Protein AF-A0A7M1B4J2-F1 (afdb_monomer)

Secondary structure (DSSP, 8-state):
--TTTHHHHTS-S-SEE-HHHHHHTTS--HHHHHHHHHTTSS--EEETTEEEEEHHHHHHHHHHHH-

Structure (mmCIF, N/CA/C/O backbone):
data_AF-A0A7M1B4J2-F1
#
_entry.id   AF-A0A7M1B4J2-F1
#
loop_
_atom_site.group_PDB
_atom_site.id
_atom_site.type_symbol
_atom_site.label_atom_id
_atom_site.label_alt_id
_atom_site.label_comp_id
_atom_site.label_asym_id
_atom_site.label_entity_id
_atom_site.label_seq_id
_atom_site.pdbx_PDB_ins_code
_atom_site.Cartn_x
_atom_site.Cartn_y
_atom_site.Cartn_z
_atom_site.occupancy
_atom_site.B_iso_or_equiv
_atom_site.auth_seq_id
_atom_site.auth_comp_id
_atom_site.auth_asym_id
_atom_site.auth_atom_id
_atom_site.pdbx_PDB_model_num
ATOM 1 N N . MET A 1 1 ? -17.725 -16.813 -11.771 1.00 50.19 1 MET A N 1
ATOM 2 C CA . MET A 1 1 ? -17.193 -15.993 -10.658 1.00 50.19 1 MET A CA 1
ATOM 3 C C . MET A 1 1 ? -15.783 -16.443 -10.243 1.00 50.19 1 MET A C 1
ATOM 5 O O . MET A 1 1 ? -15.334 -16.084 -9.169 1.00 50.19 1 MET A O 1
ATOM 9 N N . GLU A 1 2 ? -15.072 -17.203 -11.090 1.00 44.28 2 GLU A N 1
ATOM 10 C CA . GLU A 1 2 ? -13.745 -17.773 -10.779 1.00 44.28 2 GLU A CA 1
ATOM 11 C C . GLU A 1 2 ? -12.568 -16.892 -11.241 1.00 44.28 2 GLU A C 1
ATOM 13 O O . GLU A 1 2 ? -11.454 -17.052 -10.763 1.00 44.28 2 GLU A O 1
ATOM 18 N N . LEU A 1 3 ? -12.819 -15.901 -12.105 1.00 48.22 3 LEU A N 1
ATOM 19 C CA . LEU A 1 3 ? -11.785 -15.068 -12.740 1.00 48.22 3 LEU A CA 1
ATOM 20 C C . LEU A 1 3 ? -11.093 -14.045 -11.816 1.00 48.22 3 LEU A C 1
ATOM 22 O O . LEU A 1 3 ? -10.107 -13.436 -12.221 1.00 48.22 3 LEU A O 1
ATOM 26 N N . GLU A 1 4 ? -11.587 -13.823 -10.594 1.00 48.19 4 GLU A N 1
ATOM 27 C CA . GLU A 1 4 ? -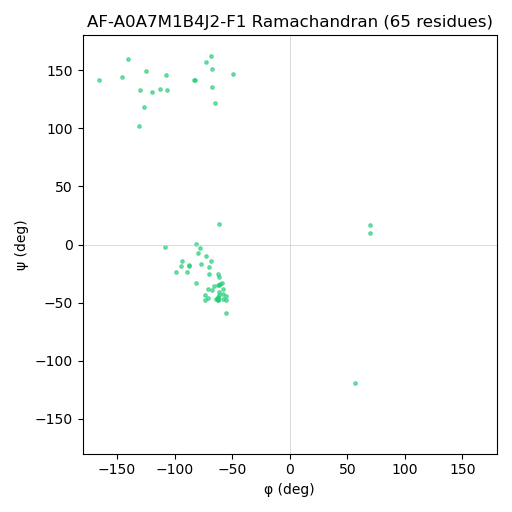10.979 -12.852 -9.665 1.00 48.19 4 GLU A CA 1
ATOM 28 C C . GLU A 1 4 ? -9.985 -13.477 -8.679 1.00 48.19 4 GLU A C 1
ATOM 30 O O . GLU A 1 4 ? -9.147 -12.765 -8.126 1.00 48.19 4 GLU A O 1
ATOM 35 N N . ILE A 1 5 ? -10.034 -14.797 -8.479 1.00 49.19 5 ILE A N 1
ATOM 36 C CA . ILE A 1 5 ? -9.203 -15.485 -7.480 1.00 49.19 5 ILE A CA 1
ATOM 37 C C . ILE A 1 5 ? -7.784 -15.738 -8.020 1.00 49.19 5 ILE A C 1
ATOM 39 O O . ILE A 1 5 ? -6.819 -15.610 -7.266 1.00 49.19 5 ILE A O 1
ATOM 43 N N . GLU A 1 6 ? -7.630 -15.973 -9.328 1.00 4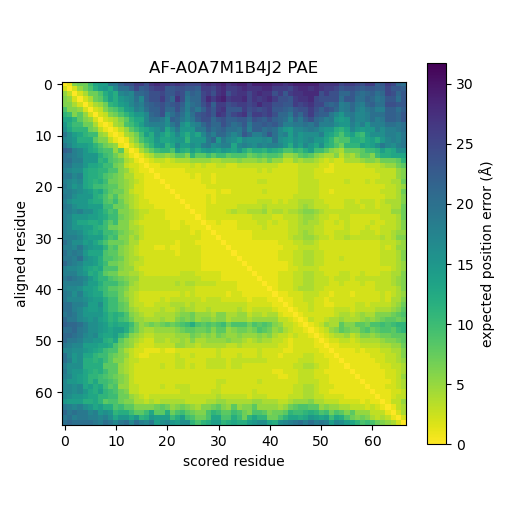5.31 6 GLU A N 1
ATOM 44 C CA . GLU A 1 6 ? -6.324 -16.256 -9.950 1.00 45.31 6 GLU A CA 1
ATOM 45 C C . GLU A 1 6 ? -5.310 -15.103 -9.808 1.00 45.31 6 GLU A C 1
ATOM 47 O O . GLU A 1 6 ? -4.110 -15.339 -9.701 1.00 45.31 6 GLU A O 1
ATOM 52 N N . LYS A 1 7 ? -5.756 -13.843 -9.702 1.00 52.62 7 LYS A N 1
ATOM 53 C CA . LYS A 1 7 ? -4.838 -12.688 -9.598 1.00 52.62 7 LYS A CA 1
ATOM 54 C C . LYS A 1 7 ? -4.069 -12.593 -8.276 1.00 52.62 7 LYS A C 1
ATOM 56 O O . LYS A 1 7 ? -3.068 -11.882 -8.212 1.00 52.62 7 LYS A O 1
ATOM 61 N N . ILE A 1 8 ? -4.521 -13.260 -7.213 1.00 53.66 8 ILE A N 1
ATOM 62 C CA . ILE A 1 8 ? -3.879 -13.191 -5.887 1.00 53.66 8 ILE A CA 1
ATOM 63 C C . ILE A 1 8 ? -2.794 -14.259 -5.712 1.00 53.66 8 ILE A C 1
ATOM 65 O O . ILE A 1 8 ? -1.867 -14.052 -4.921 1.00 53.66 8 ILE A O 1
ATOM 69 N N . GLU A 1 9 ? -2.861 -15.365 -6.457 1.00 52.81 9 GLU A N 1
ATOM 70 C CA . GLU A 1 9 ? -1.818 -16.399 -6.439 1.00 52.81 9 GLU A CA 1
ATOM 71 C C . GLU A 1 9 ? -0.509 -15.928 -7.092 1.00 52.81 9 GLU A C 1
ATOM 73 O O . GLU A 1 9 ? 0.564 -16.364 -6.673 1.00 52.81 9 GLU A O 1
ATOM 78 N N . ASP A 1 10 ? -0.584 -14.960 -8.010 1.00 55.19 10 ASP A N 1
ATOM 79 C CA .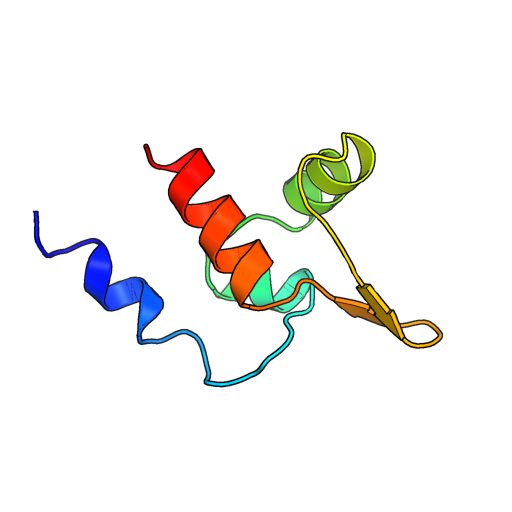 ASP A 1 10 ? 0.581 -14.332 -8.650 1.00 55.19 10 ASP A CA 1
ATOM 80 C C . ASP A 1 10 ? 1.270 -13.261 -7.793 1.00 55.19 10 ASP A C 1
ATOM 82 O O . ASP A 1 10 ? 2.354 -12.779 -8.145 1.00 55.19 10 ASP A O 1
ATOM 86 N N . LEU A 1 11 ? 0.698 -12.880 -6.640 1.00 56.88 11 LEU A N 1
ATOM 87 C CA . LEU A 1 11 ? 1.446 -12.059 -5.695 1.00 56.88 11 LEU A CA 1
ATOM 88 C C . LEU A 1 11 ? 2.632 -12.892 -5.196 1.00 56.88 11 LEU A C 1
ATOM 90 O O . LEU A 1 11 ? 2.418 -13.951 -4.594 1.00 56.88 11 LEU A O 1
ATOM 94 N N . PRO A 1 12 ? 3.881 -12.418 -5.374 1.00 60.88 12 PRO A N 1
ATOM 95 C CA . PRO A 1 12 ? 5.045 -13.124 -4.870 1.00 60.88 12 PRO A CA 1
ATOM 96 C C . PRO A 1 12 ? 4.826 -13.502 -3.406 1.00 60.88 12 PRO A C 1
ATOM 98 O O . PRO A 1 12 ? 4.266 -12.711 -2.643 1.00 60.88 12 PRO A O 1
ATOM 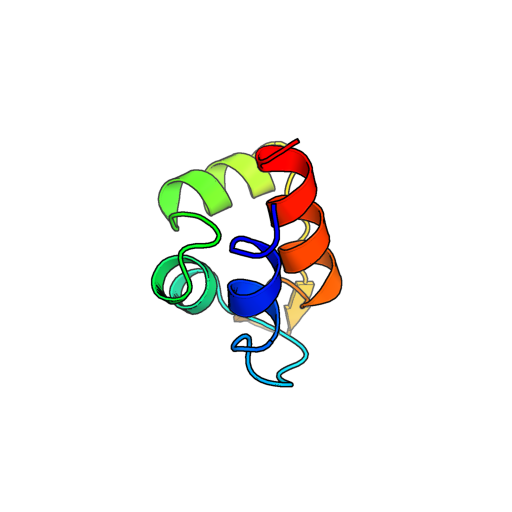101 N N . LYS A 1 13 ? 5.371 -14.640 -2.956 1.00 64.25 13 LYS A N 1
ATOM 102 C CA . LYS A 1 13 ? 5.427 -15.018 -1.523 1.00 64.25 13 LYS A CA 1
ATOM 103 C C . LYS A 1 13 ? 6.244 -14.032 -0.655 1.00 64.25 13 LYS A C 1
ATOM 105 O O . LYS A 1 13 ? 6.686 -14.374 0.439 1.00 64.25 13 LYS A O 1
ATOM 110 N N . ARG A 1 14 ? 6.490 -12.812 -1.140 1.00 68.25 14 ARG A N 1
ATOM 111 C CA . ARG A 1 14 ? 7.074 -11.701 -0.400 1.00 68.25 14 ARG A CA 1
ATOM 112 C C . ARG A 1 14 ? 6.091 -11.248 0.673 1.00 68.25 14 ARG A C 1
ATOM 114 O O . ARG A 1 14 ? 4.897 -11.090 0.441 1.00 68.25 14 ARG A O 1
ATOM 121 N N . LEU A 1 15 ? 6.632 -11.018 1.861 1.00 79.06 15 LEU A N 1
ATOM 122 C CA . LEU A 1 15 ? 5.868 -10.593 3.034 1.00 79.06 15 LEU A CA 1
ATOM 123 C C . LEU A 1 15 ? 5.488 -9.102 2.983 1.00 79.06 15 LEU A C 1
ATOM 125 O O . LEU A 1 15 ? 4.628 -8.653 3.741 1.00 79.06 15 LEU A O 1
ATOM 129 N N . GLN A 1 16 ? 6.144 -8.321 2.122 1.00 87.75 16 GLN A N 1
ATOM 130 C CA . GLN A 1 16 ? 6.078 -6.864 2.118 1.00 87.75 16 GLN A CA 1
ATOM 131 C C . GLN A 1 16 ? 6.175 -6.326 0.691 1.00 87.75 16 GLN A C 1
ATOM 133 O O . GLN A 1 16 ? 6.946 -6.849 -0.113 1.00 87.75 16 GLN A O 1
ATOM 138 N N . PHE A 1 17 ? 5.447 -5.247 0.420 1.00 89.88 17 PHE A N 1
ATOM 139 C CA . PHE A 1 17 ? 5.410 -4.575 -0.873 1.00 89.88 17 PHE A CA 1
ATOM 140 C C . PHE A 1 17 ? 5.641 -3.079 -0.697 1.00 89.88 17 PHE A C 1
ATOM 142 O O . PHE A 1 17 ? 5.026 -2.421 0.147 1.00 89.88 17 PHE A O 1
ATOM 149 N N . SER A 1 18 ? 6.516 -2.510 -1.514 1.00 92.38 18 SER A N 1
ATOM 150 C CA . SER A 1 18 ? 6.608 -1.063 -1.678 1.00 92.38 18 SER A CA 1
ATOM 151 C C . SER A 1 18 ? 5.360 -0.517 -2.380 1.00 92.38 18 SER A C 1
ATOM 153 O O . SER A 1 18 ? 4.636 -1.233 -3.069 1.00 92.38 18 SER A O 1
ATOM 155 N N . LEU A 1 19 ? 5.128 0.795 -2.278 1.00 91.75 19 LEU A N 1
ATOM 156 C CA . LEU A 1 19 ? 4.017 1.429 -3.001 1.00 91.75 19 LEU A CA 1
ATOM 157 C C . LEU A 1 19 ? 4.158 1.313 -4.527 1.00 91.75 19 LEU A C 1
ATOM 159 O O . LEU A 1 19 ? 3.159 1.383 -5.230 1.00 91.75 19 LEU A O 1
ATOM 163 N N . LYS A 1 20 ? 5.392 1.177 -5.035 1.00 91.88 20 LYS A N 1
ATOM 164 C CA . LYS A 1 20 ? 5.658 0.971 -6.463 1.00 91.88 20 LYS A CA 1
ATOM 165 C C . LYS A 1 20 ? 5.223 -0.428 -6.893 1.00 91.88 20 LYS A C 1
ATOM 167 O O . LYS A 1 20 ? 4.508 -0.548 -7.874 1.00 91.88 20 LYS A O 1
ATOM 172 N N . GLU A 1 21 ? 5.582 -1.444 -6.113 1.00 91.31 21 GLU A N 1
ATOM 173 C CA . GLU A 1 21 ? 5.169 -2.827 -6.373 1.00 91.31 21 GLU A CA 1
ATOM 174 C C . GLU A 1 21 ? 3.642 -2.971 -6.333 1.00 91.31 21 GLU A C 1
ATOM 176 O O . GLU A 1 21 ? 3.067 -3.575 -7.226 1.00 91.31 21 GLU A O 1
ATOM 181 N N . LEU A 1 22 ? 2.954 -2.356 -5.364 1.00 90.25 22 LEU A N 1
ATOM 182 C CA . LEU A 1 22 ? 1.483 -2.388 -5.321 1.00 90.25 22 LEU A CA 1
ATOM 183 C C . LEU A 1 22 ? 0.813 -1.794 -6.571 1.00 90.25 22 LEU A C 1
ATOM 185 O O . LEU A 1 22 ? -0.263 -2.245 -6.963 1.00 90.25 22 LEU A O 1
ATOM 189 N N . GLU A 1 23 ? 1.433 -0.783 -7.178 1.00 91.88 23 GLU A N 1
ATOM 190 C CA . GLU A 1 23 ? 0.966 -0.186 -8.431 1.00 91.88 23 GLU A CA 1
ATOM 191 C C . GLU A 1 23 ? 1.243 -1.111 -9.621 1.00 91.88 23 GLU A C 1
ATOM 193 O O . GLU A 1 23 ? 0.355 -1.324 -10.441 1.00 91.88 23 GLU A O 1
ATOM 198 N N . GLU A 1 24 ? 2.433 -1.711 -9.679 1.00 90.75 24 GLU A N 1
ATOM 199 C CA . GLU A 1 24 ? 2.816 -2.684 -10.712 1.00 90.75 24 GLU A CA 1
ATOM 200 C C . GLU A 1 24 ? 1.928 -3.940 -10.689 1.00 90.75 24 GLU A C 1
ATOM 202 O O . GLU A 1 24 ? 1.578 -4.456 -11.747 1.00 90.75 24 GLU A O 1
ATOM 207 N N . TYR A 1 25 ? 1.490 -4.382 -9.505 1.00 86.56 25 TYR A N 1
ATOM 208 C CA . TYR A 1 25 ? 0.547 -5.497 -9.339 1.00 86.56 25 TYR A CA 1
ATOM 209 C C . TYR A 1 25 ? -0.926 -5.104 -9.534 1.00 86.56 25 TYR A C 1
ATOM 211 O O . TYR A 1 25 ? -1.812 -5.942 -9.381 1.00 86.56 25 TYR A O 1
ATOM 219 N N . GLY A 1 26 ? -1.224 -3.838 -9.841 1.00 86.19 26 GLY A N 1
ATOM 220 C CA . GLY A 1 26 ? -2.597 -3.382 -10.069 1.00 86.19 26 GLY A CA 1
ATOM 221 C C . GLY A 1 26 ? -3.476 -3.349 -8.814 1.00 86.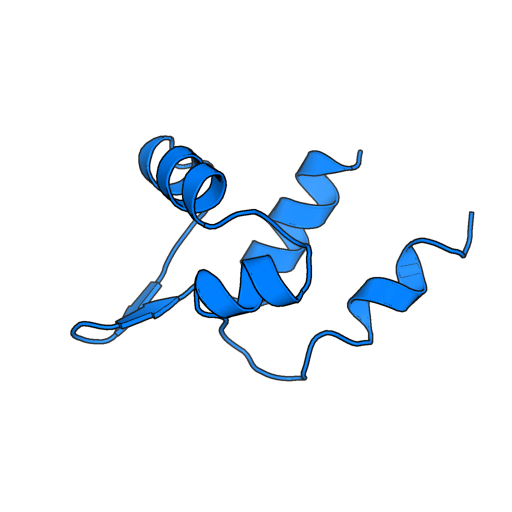19 26 GLY A C 1
ATOM 222 O O . GLY A 1 26 ? -4.696 -3.269 -8.932 1.00 86.19 26 GLY A O 1
ATOM 223 N N . VAL A 1 27 ? -2.886 -3.383 -7.614 1.00 87.19 27 VAL A N 1
ATOM 224 C CA . VAL A 1 27 ? -3.630 -3.311 -6.345 1.00 87.19 27 VAL A CA 1
ATOM 225 C C . VAL A 1 27 ? -4.143 -1.891 -6.110 1.00 87.19 27 VAL A C 1
ATOM 227 O O . VAL A 1 27 ? -5.301 -1.687 -5.747 1.00 87.19 27 VAL A O 1
ATOM 230 N N . ILE A 1 28 ? -3.270 -0.892 -6.276 1.00 91.44 28 ILE A N 1
ATOM 231 C CA . ILE A 1 28 ? -3.582 0.522 -6.031 1.00 91.44 28 ILE A CA 1
ATOM 232 C C . ILE A 1 28 ? -2.508 1.427 -6.650 1.00 91.44 28 ILE A C 1
ATOM 234 O O . ILE A 1 28 ? -1.319 1.133 -6.559 1.00 91.44 28 ILE A O 1
ATOM 238 N N . SER A 1 29 ? -2.894 2.572 -7.224 1.00 93.88 29 SER A N 1
ATOM 239 C CA . SER A 1 29 ? -1.909 3.563 -7.688 1.00 93.88 29 SER A CA 1
ATOM 240 C C . SER A 1 29 ? -1.149 4.201 -6.520 1.00 93.88 29 SER A C 1
ATOM 242 O O . SER A 1 29 ? -1.692 4.388 -5.425 1.00 93.88 29 SER A O 1
ATOM 244 N N . ARG A 1 30 ? 0.098 4.629 -6.744 1.00 93.75 30 ARG A N 1
ATOM 245 C CA . ARG A 1 30 ? 0.931 5.272 -5.709 1.00 93.75 30 ARG A CA 1
ATOM 246 C C . ARG A 1 30 ? 0.281 6.528 -5.132 1.00 93.75 30 ARG A C 1
ATOM 248 O O . ARG A 1 30 ? 0.384 6.777 -3.928 1.00 93.75 30 ARG A O 1
ATOM 255 N N . SER A 1 31 ? -0.380 7.321 -5.973 1.00 93.75 31 SER A N 1
ATOM 256 C CA . SER A 1 31 ? -1.083 8.542 -5.559 1.00 93.75 31 SER A CA 1
ATOM 257 C C . SER A 1 31 ? -2.246 8.220 -4.621 1.00 93.75 31 SER A C 1
ATOM 259 O O . SER A 1 31 ? -2.350 8.806 -3.539 1.00 93.75 31 SER A O 1
ATOM 261 N N . THR A 1 32 ? -3.068 7.233 -4.983 1.00 93.31 32 THR A N 1
ATOM 262 C CA . THR A 1 32 ? -4.192 6.787 -4.153 1.00 93.31 32 THR A 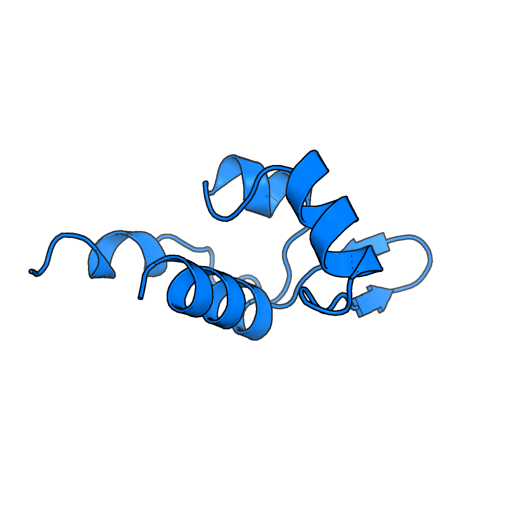CA 1
ATOM 263 C C . THR A 1 32 ? -3.695 6.122 -2.875 1.00 93.31 32 THR A C 1
ATOM 265 O O . THR A 1 32 ? -4.225 6.406 -1.805 1.00 93.31 32 THR A O 1
ATOM 268 N N . ALA A 1 33 ? -2.624 5.329 -2.929 1.00 93.19 33 ALA A N 1
ATOM 269 C CA . ALA A 1 33 ? -2.022 4.723 -1.744 1.00 93.19 33 ALA A CA 1
ATOM 270 C C . ALA A 1 33 ? -1.582 5.774 -0.724 1.00 93.19 33 ALA A C 1
ATOM 272 O O . ALA A 1 33 ? -1.955 5.689 0.444 1.00 93.19 33 ALA A O 1
ATOM 273 N N . LYS A 1 34 ? -0.882 6.829 -1.162 1.00 93.94 34 LYS A N 1
ATOM 274 C CA . LYS A 1 34 ? -0.509 7.955 -0.287 1.00 93.94 34 LYS A CA 1
ATOM 275 C C . LYS A 1 34 ? -1.732 8.619 0.348 1.00 93.94 34 LYS A C 1
ATOM 277 O O . LYS A 1 34 ? -1.702 8.930 1.539 1.00 93.94 34 LYS A O 1
ATOM 282 N N . LEU A 1 35 ? -2.805 8.822 -0.420 1.00 95.19 35 LEU A N 1
ATOM 283 C CA . LEU A 1 35 ? -4.055 9.380 0.097 1.00 95.19 35 LEU A CA 1
ATOM 284 C C . LEU A 1 35 ? -4.692 8.459 1.148 1.00 95.19 35 LEU A C 1
ATOM 286 O O . LEU A 1 35 ? -5.065 8.923 2.223 1.00 95.19 35 LEU A O 1
ATOM 290 N N . ARG A 1 36 ? -4.777 7.152 0.879 1.00 93.38 36 ARG A N 1
ATOM 291 C CA . ARG A 1 36 ? -5.363 6.164 1.798 1.00 93.38 36 ARG A CA 1
ATOM 292 C C . ARG A 1 36 ? -4.552 5.994 3.076 1.00 93.38 36 ARG A C 1
ATOM 294 O O . ARG A 1 36 ? -5.151 5.855 4.138 1.00 93.38 36 ARG A O 1
ATOM 301 N N . ILE A 1 37 ? -3.226 6.080 2.993 1.00 93.69 37 ILE A N 1
ATOM 302 C CA . ILE A 1 37 ? -2.339 6.090 4.164 1.00 93.69 37 ILE A CA 1
ATOM 303 C C . ILE A 1 37 ? -2.637 7.306 5.039 1.00 93.69 37 ILE A C 1
ATOM 305 O O . ILE A 1 37 ? -2.844 7.159 6.240 1.00 93.69 37 ILE A O 1
ATOM 309 N N . ARG A 1 38 ? -2.734 8.504 4.442 1.00 93.81 38 ARG A N 1
ATOM 310 C CA . ARG A 1 38 ? -3.094 9.731 5.177 1.00 93.81 38 ARG A CA 1
ATOM 311 C C . ARG A 1 38 ? -4.478 9.644 5.822 1.00 93.81 38 ARG A C 1
ATOM 313 O O . ARG A 1 38 ? -4.674 10.182 6.901 1.00 93.81 38 ARG A O 1
ATOM 320 N N . GLN A 1 39 ? -5.417 8.955 5.177 1.00 94.25 39 GLN A N 1
ATOM 321 C CA . GLN A 1 39 ? -6.765 8.708 5.700 1.00 94.25 39 GLN A CA 1
ATOM 322 C C . GLN A 1 39 ? -6.824 7.586 6.755 1.00 94.25 39 GLN A C 1
ATOM 324 O O . GLN A 1 39 ? -7.910 7.288 7.243 1.00 94.25 39 GLN A O 1
ATOM 329 N N . GLY A 1 40 ? -5.710 6.908 7.063 1.00 92.31 40 GLY A N 1
ATOM 330 C CA . GLY A 1 40 ? -5.687 5.746 7.962 1.00 92.31 40 GLY A CA 1
ATOM 331 C C . GLY A 1 40 ? -6.359 4.488 7.391 1.00 92.31 40 GLY A C 1
ATOM 332 O O . GLY A 1 40 ? -6.560 3.514 8.111 1.00 92.31 40 GLY A O 1
ATOM 333 N N . LYS A 1 41 ? -6.706 4.493 6.097 1.00 91.94 41 LYS A N 1
ATOM 334 C CA . LYS A 1 41 ? -7.406 3.399 5.403 1.00 91.94 41 LYS A CA 1
ATOM 335 C C . LYS A 1 41 ? -6.467 2.339 4.829 1.00 91.94 41 LYS A C 1
ATOM 337 O O . LYS A 1 41 ? -6.930 1.243 4.530 1.00 91.94 41 LYS A O 1
ATOM 342 N N . LEU A 1 42 ? -5.183 2.664 4.680 1.00 93.19 42 LEU A N 1
ATOM 343 C CA . LEU A 1 42 ? -4.123 1.744 4.270 1.00 93.19 42 LEU A CA 1
ATOM 344 C C . LEU A 1 42 ? -2.990 1.812 5.295 1.00 93.19 42 LEU A C 1
ATOM 346 O O . LEU A 1 42 ? -2.402 2.875 5.506 1.00 93.19 42 LEU A O 1
ATOM 350 N N . LYS A 1 43 ? -2.699 0.690 5.951 1.00 93.81 43 LYS A N 1
ATOM 351 C CA . LYS A 1 43 ? -1.636 0.597 6.952 1.00 93.81 43 LYS A CA 1
ATOM 352 C C . LYS A 1 43 ? -0.290 0.392 6.267 1.00 93.81 43 LYS A C 1
ATOM 354 O O . LYS A 1 43 ? -0.158 -0.347 5.297 1.00 93.81 43 LYS A O 1
ATOM 359 N N . ILE A 1 44 ? 0.727 1.042 6.811 1.00 93.75 44 ILE A N 1
ATOM 360 C CA . ILE A 1 44 ? 2.114 0.883 6.384 1.00 93.75 44 ILE A CA 1
ATOM 361 C C . ILE A 1 44 ? 2.974 0.505 7.576 1.00 93.75 44 ILE A C 1
ATOM 363 O O . ILE A 1 44 ? 2.721 0.930 8.704 1.00 93.75 44 ILE A O 1
ATOM 367 N N . ARG A 1 45 ? 4.027 -0.254 7.307 1.00 91.06 45 ARG A N 1
ATOM 368 C CA . ARG A 1 45 ? 5.145 -0.442 8.221 1.00 91.06 45 ARG A CA 1
ATOM 369 C C . ARG A 1 45 ? 6.355 0.321 7.697 1.00 91.06 45 ARG A C 1
ATOM 371 O O . ARG A 1 45 ? 6.549 0.476 6.489 1.00 91.06 45 ARG A O 1
ATOM 378 N N . LYS A 1 46 ? 7.141 0.834 8.638 1.00 87.88 46 LYS A N 1
ATOM 379 C CA . LYS A 1 46 ? 8.403 1.516 8.370 1.00 87.88 46 LYS A CA 1
ATOM 380 C C . LYS A 1 46 ? 9.539 0.669 8.920 1.00 87.88 46 LYS A C 1
ATOM 382 O O . LYS A 1 46 ? 9.469 0.237 10.066 1.00 87.88 46 LYS A O 1
ATOM 387 N N . GLU A 1 47 ? 10.583 0.501 8.125 1.00 82.69 47 GLU A N 1
ATOM 388 C CA . GLU A 1 47 ? 11.837 -0.127 8.541 1.00 82.69 47 GLU A CA 1
ATOM 389 C C . GLU A 1 47 ? 12.975 0.782 8.101 1.00 82.69 47 GLU A C 1
ATOM 391 O O . GLU A 1 47 ? 13.290 0.918 6.912 1.00 82.69 47 GLU A O 1
ATOM 396 N N . GLY A 1 48 ? 13.503 1.520 9.076 1.00 83.81 48 GLY A N 1
ATOM 397 C CA . GLY A 1 48 ? 14.368 2.664 8.819 1.00 83.81 48 GLY A CA 1
ATOM 398 C C . GLY A 1 48 ? 13.674 3.700 7.928 1.00 83.81 48 GLY A C 1
ATOM 399 O O . GLY A 1 48 ? 12.634 4.254 8.281 1.00 83.81 48 GLY A O 1
ATOM 400 N N . ILE A 1 49 ? 14.264 3.952 6.758 1.00 84.12 49 ILE A N 1
ATOM 401 C CA . ILE A 1 49 ? 13.792 4.949 5.780 1.00 84.12 49 ILE A CA 1
ATOM 402 C C . ILE A 1 49 ? 12.743 4.346 4.826 1.00 84.12 49 ILE A C 1
ATOM 404 O O . ILE A 1 49 ? 11.977 5.069 4.183 1.00 84.12 49 ILE A O 1
ATOM 408 N N . LYS A 1 50 ? 12.674 3.013 4.724 1.00 82.62 50 LYS A N 1
ATOM 409 C CA . LYS A 1 50 ? 11.779 2.330 3.786 1.00 82.62 50 LYS A CA 1
ATOM 410 C C . LYS A 1 50 ? 10.377 2.207 4.369 1.00 82.62 50 LYS A C 1
ATOM 412 O O . LYS A 1 50 ? 10.192 1.963 5.557 1.00 82.62 50 LYS A O 1
ATOM 417 N N . THR A 1 51 ? 9.385 2.375 3.500 1.00 87.56 51 THR A N 1
ATOM 418 C CA . THR A 1 51 ? 7.965 2.205 3.820 1.00 87.56 51 THR A CA 1
ATOM 419 C C . THR A 1 51 ? 7.391 1.107 2.944 1.00 87.56 51 THR A C 1
ATOM 421 O O . THR A 1 51 ? 7.570 1.137 1.724 1.00 87.56 51 THR A O 1
ATOM 424 N N . TYR A 1 52 ? 6.678 0.175 3.561 1.00 92.38 52 TYR A N 1
ATOM 425 C CA . TYR A 1 52 ? 6.051 -0.947 2.879 1.00 92.38 52 TYR A CA 1
ATOM 426 C C . TYR A 1 52 ? 4.671 -1.250 3.455 1.00 92.38 52 TYR A C 1
ATOM 428 O O . TYR A 1 52 ? 4.325 -0.870 4.574 1.00 92.38 52 TYR A O 1
ATOM 436 N N . VAL A 1 53 ? 3.879 -1.944 2.655 1.00 92.62 53 VAL A N 1
ATOM 437 C CA . VAL A 1 53 ? 2.579 -2.506 3.003 1.00 92.62 53 VAL A CA 1
ATOM 438 C C . VAL A 1 53 ? 2.770 -4.012 3.131 1.00 92.62 53 VAL A C 1
ATOM 440 O O . VAL A 1 53 ? 3.430 -4.622 2.289 1.00 92.62 53 VAL A O 1
ATOM 443 N N . THR A 1 54 ? 2.257 -4.618 4.201 1.00 91.38 54 THR A N 1
ATOM 444 C CA . THR A 1 54 ? 2.365 -6.075 4.359 1.00 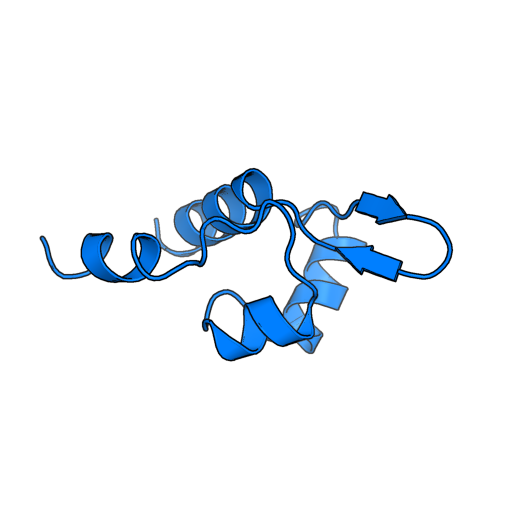91.38 54 THR A CA 1
ATOM 445 C C . THR A 1 54 ? 1.430 -6.780 3.386 1.00 91.38 54 THR A C 1
ATOM 447 O O . THR A 1 54 ? 0.442 -6.199 2.930 1.00 91.38 54 THR A O 1
ATOM 450 N N . ARG A 1 55 ? 1.722 -8.041 3.069 1.00 87.75 55 ARG A N 1
ATOM 451 C CA . ARG A 1 55 ? 0.868 -8.842 2.184 1.00 87.75 55 ARG A CA 1
ATOM 452 C C . ARG A 1 55 ? -0.576 -8.904 2.684 1.00 87.75 55 ARG A C 1
ATOM 454 O O . ARG A 1 55 ? -1.495 -8.703 1.899 1.00 87.75 55 ARG A O 1
ATOM 461 N N . GLU A 1 56 ? -0.777 -9.116 3.981 1.00 89.81 56 GLU A N 1
ATOM 462 C CA . GLU A 1 56 ? -2.108 -9.205 4.596 1.00 89.81 56 GLU A CA 1
ATOM 463 C C . GLU A 1 56 ? -2.882 -7.898 4.430 1.00 89.81 56 GLU A C 1
ATOM 465 O O . GLU A 1 56 ? -4.070 -7.906 4.122 1.00 89.81 56 GLU A O 1
ATOM 470 N N . GLU A 1 57 ? -2.201 -6.766 4.599 1.00 92.69 57 GLU A N 1
ATOM 471 C CA . GLU A 1 57 ? -2.812 -5.453 4.453 1.00 92.69 57 GLU A CA 1
ATOM 472 C C . GLU A 1 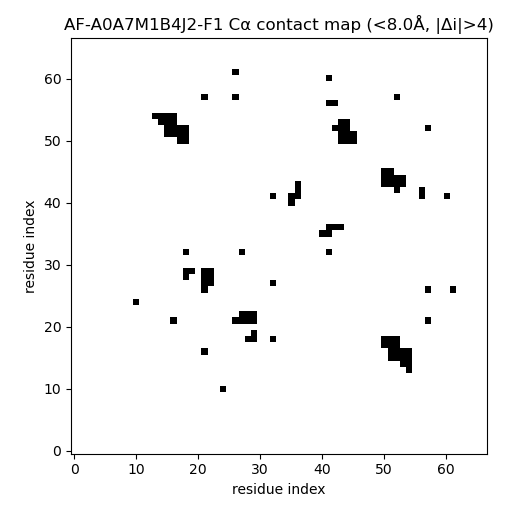57 ? -3.138 -5.130 2.990 1.00 92.69 57 GLU A C 1
ATOM 474 O O . GLU A 1 57 ? -4.195 -4.564 2.713 1.00 92.69 57 GLU A O 1
ATOM 479 N N . ALA A 1 58 ? -2.267 -5.515 2.054 1.00 89.38 58 ALA A N 1
ATOM 480 C CA . ALA A 1 58 ? -2.519 -5.364 0.625 1.00 89.38 58 ALA A CA 1
ATOM 481 C C . ALA A 1 58 ? -3.741 -6.189 0.186 1.00 89.38 58 ALA A C 1
ATOM 483 O O . ALA A 1 58 ? -4.624 -5.661 -0.488 1.00 89.38 58 ALA A O 1
ATOM 484 N N . ILE A 1 59 ? -3.830 -7.444 0.640 1.00 88.94 59 ILE A N 1
ATOM 485 C CA . ILE A 1 59 ? -4.972 -8.336 0.394 1.00 88.94 59 ILE A CA 1
ATOM 486 C C . ILE A 1 59 ? -6.251 -7.763 1.021 1.00 88.94 59 ILE A C 1
ATOM 488 O O . ILE A 1 59 ? -7.273 -7.660 0.343 1.00 88.94 59 ILE A O 1
ATOM 492 N N . ARG A 1 60 ? -6.197 -7.327 2.289 1.00 91.62 60 ARG A N 1
ATOM 493 C CA . ARG A 1 60 ? -7.328 -6.677 2.974 1.00 91.62 60 ARG A CA 1
ATOM 494 C C . ARG A 1 60 ? -7.829 -5.476 2.182 1.00 91.62 60 ARG A C 1
ATOM 496 O O . ARG A 1 60 ? -9.033 -5.333 1.988 1.00 91.62 60 ARG A O 1
ATOM 503 N N . TYR A 1 61 ? -6.914 -4.608 1.748 1.00 90.12 61 TYR A N 1
ATOM 504 C CA . TYR A 1 61 ? -7.263 -3.410 0.995 1.00 90.12 61 TYR A CA 1
ATOM 505 C C . TYR A 1 61 ? -7.926 -3.763 -0.339 1.00 90.12 61 TYR A C 1
ATOM 507 O O . TYR A 1 61 ? -8.972 -3.192 -0.657 1.00 90.12 61 TYR A O 1
ATOM 515 N N . PHE A 1 62 ? -7.346 -4.716 -1.077 1.00 86.25 62 PHE A N 1
ATOM 516 C CA . PHE A 1 62 ? -7.876 -5.197 -2.349 1.00 86.25 62 PHE A CA 1
ATOM 517 C C . PHE A 1 62 ? -9.322 -5.678 -2.182 1.00 86.25 62 PHE A C 1
ATOM 519 O O . PHE A 1 62 ? -10.233 -5.062 -2.727 1.00 86.25 62 PHE A O 1
ATOM 526 N N . TYR A 1 63 ? -9.570 -6.665 -1.320 1.00 85.50 63 TYR A N 1
ATOM 527 C CA . TYR A 1 63 ? -10.925 -7.188 -1.121 1.00 85.50 63 TYR A CA 1
ATOM 528 C C . TYR A 1 63 ? -11.913 -6.151 -0.573 1.00 85.50 63 TYR A C 1
ATOM 530 O O . TYR A 1 63 ? -13.063 -6.137 -0.990 1.00 85.50 63 TYR A O 1
ATOM 538 N N . SER A 1 64 ? -11.474 -5.227 0.291 1.00 84.38 64 SER A N 1
ATOM 539 C CA . SER A 1 64 ? -12.350 -4.154 0.794 1.00 84.38 64 SER A CA 1
ATOM 540 C C . SER A 1 64 ? -12.750 -3.113 -0.258 1.00 84.38 64 SER A C 1
ATOM 542 O O . SER A 1 64 ? -13.621 -2.292 0.008 1.00 84.38 64 SER A O 1
ATOM 544 N N . THR A 1 65 ? -12.065 -3.091 -1.405 1.00 74.38 65 THR A N 1
ATOM 545 C CA . THR A 1 65 ? -12.322 -2.141 -2.497 1.00 74.38 65 THR A CA 1
ATOM 546 C C . THR A 1 65 ? -13.172 -2.759 -3.612 1.00 74.38 65 THR A C 1
ATOM 548 O O . THR A 1 65 ? -13.811 -2.011 -4.346 1.00 74.38 65 THR A O 1
ATOM 551 N N . PHE A 1 66 ? -13.168 -4.091 -3.750 1.00 65.62 66 PHE A N 1
ATOM 552 C CA . PHE A 1 66 ? -13.859 -4.820 -4.824 1.00 65.62 66 PHE A CA 1
ATOM 553 C C . PHE A 1 66 ? -15.113 -5.597 -4.366 1.00 65.62 66 PHE A C 1
ATOM 555 O O . PHE A 1 66 ? -15.790 -6.176 -5.210 1.00 65.62 66 PHE A O 1
ATOM 562 N N . GLN A 1 67 ? -15.449 -5.586 -3.068 1.00 50.91 67 GLN A N 1
ATOM 563 C CA . GLN A 1 67 ? -16.800 -5.899 -2.563 1.00 50.91 67 GLN A CA 1
ATOM 564 C C . GLN A 1 67 ? -17.685 -4.653 -2.553 1.00 50.91 67 GLN A C 1
ATOM 566 O O . GLN A 1 67 ? -18.900 -4.814 -2.797 1.00 50.91 67 GLN A O 1
#

pLDDT: mean 81.33, std 16.04, range [44.28, 95.19]

Mean predicted aligned error: 7.74 Å

Radius of gyration: 11.84 Å; Cα contacts (8 Å, |Δi|>4): 55; chains: 1; bounding box: 32×28×22 Å

Organism: NCBI:txid2590020

Nearest PDB structures (foldseek):
  4j2n-assembly1_A  TM=8.218E-01  e=1.280E-01  Pukovnikvirus pukovnik
  8dgl-assembly1_B  TM=7.604E-01  e=2.474E-01  Mesorhizobium japonicum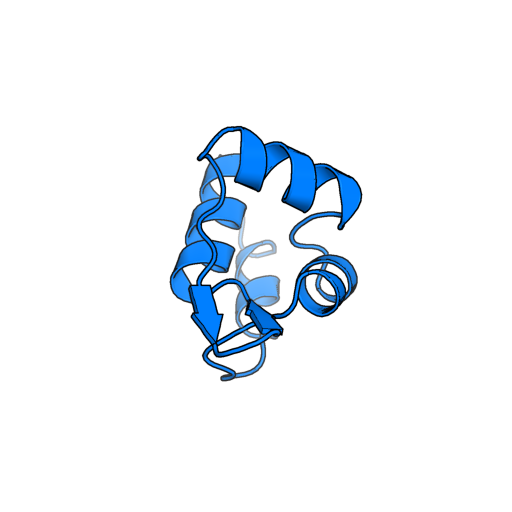 R7A
  6ama-assembly1_B  TM=7.232E-01  e=8.654E-01  Streptomyces venezuelae
  6amk-assembly1_A  TM=7.203E-01  e=2.177E+00  Streptomyces venezuelae
  8fac-assembly1_A  TM=4.109E-01  e=7.131E+00  Homo sapiens

Solvent-accessible surface area (backbone atoms only — not comparable to full-atom values): 4089 Å² total; per-residue (Å²): 138,66,86,71,62,64,69,61,72,71,51,66,95,56,68,60,35,41,55,66,53,34,32,76,71,67,67,43,51,54,70,56,47,55,52,30,38,76,69,70,72,41,73,71,49,73,62,88,91,47,60,29,29,40,47,70,52,52,52,51,48,43,56,71,71,76,111

Foldseek 3Di:
DPVPPVLLVPPPPDQKAAQVRCVVSVLDHSVVQVVCVVVVNQDWDDDPPGIIGTSVRSVVSSVVVVD

Sequence (67 aa):
MELEIEKIEDLPKRLQFSLKELEEYGVISRSTAKLRIRQGKLKIRKEGIKTYVTREEAIRYFYSTFQ